Protein AF-U5S4U5-F1 (afdb_monomer_lite)

Secondary structure (DSSP, 8-state):
---B-SEETTEEEEEES-SS-EE-SSEEEEETT---------PPPHHHHTT-SSTTTTHHHHHHHHHHHHHHHHHHHHHHHTT------GGGSB-HHHHHHHTTS--

Foldseek 3Di:
DPFKDCDFPQAGEEEDCDDDWDDDPHHTYDYPVCPDDDADFQDFDPVLVVPQPDDPHCPSVVVRLVCVVVVVVVVQVVCVVVVDGDDDPDPTIGDNVVVCVVVVVDD

pLDDT: mean 87.33, std 8.96, range [49.09, 97.31]

Structure (mmCIF, N/CA/C/O backbone):
data_AF-U5S4U5-F1
#
_entry.id   AF-U5S4U5-F1
#
loop_
_atom_site.group_PDB
_atom_site.id
_atom_site.type_symbol
_atom_site.label_atom_id
_atom_site.label_alt_id
_atom_site.label_comp_id
_atom_site.label_asym_id
_atom_site.label_entity_id
_atom_site.label_seq_id
_atom_site.pdbx_PDB_ins_code
_atom_site.Cartn_x
_atom_site.Cartn_y
_atom_site.Cartn_z
_atom_site.occupancy
_atom_site.B_iso_or_equiv
_atom_site.auth_seq_id
_atom_site.auth_comp_id
_atom_site.auth_asym_id
_atom_site.auth_atom_id
_atom_site.pdbx_PDB_model_num
ATOM 1 N N . LEU A 1 1 ? 3.679 -4.266 15.554 1.00 49.09 1 LEU A N 1
ATOM 2 C CA . LEU A 1 1 ? 4.755 -3.714 14.701 1.00 49.09 1 LEU A CA 1
ATOM 3 C C . LEU A 1 1 ? 4.286 -2.385 14.106 1.00 49.09 1 LEU A C 1
ATOM 5 O O . LEU A 1 1 ? 3.131 -2.306 13.706 1.00 49.09 1 LEU A O 1
ATOM 9 N N . LYS A 1 2 ? 5.126 -1.338 14.107 1.00 63.25 2 LYS A N 1
ATOM 10 C CA . LYS A 1 2 ? 4.794 0.008 13.591 1.00 63.25 2 LYS A CA 1
ATOM 11 C C . LYS A 1 2 ? 5.311 0.170 12.150 1.00 63.25 2 LYS A C 1
ATOM 13 O O . LYS A 1 2 ? 6.394 0.703 11.953 1.00 63.25 2 LYS A O 1
ATOM 18 N N . PHE A 1 3 ? 4.556 -0.297 11.156 1.00 76.31 3 PHE A N 1
ATOM 19 C CA . PHE A 1 3 ? 4.887 -0.122 9.723 1.00 76.31 3 PHE A CA 1
ATOM 20 C C . PHE A 1 3 ? 4.251 1.116 9.080 1.00 76.31 3 PHE A C 1
ATOM 22 O O . PHE A 1 3 ? 4.382 1.364 7.881 1.00 76.31 3 PHE A O 1
ATOM 29 N N . PHE A 1 4 ? 3.551 1.887 9.900 1.00 78.44 4 PHE A N 1
ATOM 30 C CA . PHE A 1 4 ? 2.734 3.008 9.496 1.00 78.44 4 PHE A CA 1
ATOM 31 C C . PHE A 1 4 ? 3.312 4.295 10.072 1.00 78.44 4 PHE A C 1
ATOM 33 O O . PHE A 1 4 ? 3.767 4.309 11.221 1.00 78.44 4 PHE A O 1
ATOM 40 N N . HIS A 1 5 ? 3.268 5.379 9.299 1.00 81.69 5 HIS A N 1
ATOM 41 C CA . HIS A 1 5 ? 3.533 6.701 9.858 1.00 81.69 5 HIS A CA 1
ATOM 42 C C . HIS A 1 5 ? 2.455 7.044 10.890 1.00 81.69 5 HIS A C 1
ATOM 44 O O . HIS A 1 5 ? 1.285 6.733 10.692 1.00 81.69 5 HIS A O 1
ATOM 50 N N . SER A 1 6 ? 2.834 7.708 11.984 1.00 86.25 6 SER A N 1
ATOM 51 C CA . SER A 1 6 ? 1.863 8.190 12.978 1.00 86.25 6 SER A CA 1
ATOM 52 C C . SER A 1 6 ? 0.942 9.272 12.416 1.00 86.25 6 SER A C 1
ATOM 54 O O . SER A 1 6 ? -0.170 9.442 12.906 1.00 86.25 6 SER A O 1
ATOM 56 N N . LYS A 1 7 ? 1.395 9.991 11.381 1.00 87.38 7 LYS A N 1
ATOM 57 C CA . LYS A 1 7 ? 0.630 11.015 10.675 1.00 87.38 7 LYS A CA 1
ATOM 58 C C . LYS A 1 7 ? 0.788 10.882 9.163 1.00 87.38 7 LYS A C 1
ATOM 60 O O . LYS A 1 7 ? 1.891 10.637 8.678 1.00 87.38 7 LYS A O 1
ATOM 65 N N . ILE A 1 8 ? -0.294 11.122 8.427 1.00 85.25 8 ILE A N 1
ATOM 66 C CA . ILE A 1 8 ? -0.319 11.207 6.961 1.00 85.25 8 ILE A CA 1
ATOM 67 C C . ILE A 1 8 ? -1.056 12.491 6.583 1.00 85.25 8 ILE A C 1
ATOM 69 O O . ILE A 1 8 ? -2.185 12.713 7.007 1.00 85.25 8 ILE A O 1
ATOM 73 N N . GLY A 1 9 ? -0.418 13.366 5.800 1.00 82.94 9 GLY A N 1
ATOM 74 C CA . GLY A 1 9 ? -1.057 14.605 5.332 1.00 82.94 9 GLY A CA 1
ATOM 75 C C . GLY A 1 9 ? -1.544 15.528 6.459 1.00 82.94 9 GLY A C 1
ATOM 76 O O . GLY A 1 9 ? -2.543 16.215 6.290 1.00 82.94 9 GLY A O 1
ATOM 77 N N . GLY A 1 10 ? -0.877 15.505 7.619 1.00 87.50 10 GLY A N 1
ATOM 78 C CA . GLY A 1 10 ? -1.259 16.272 8.812 1.00 87.50 10 GLY A CA 1
ATOM 79 C C . GLY A 1 10 ? -2.308 15.600 9.707 1.00 87.50 10 GLY A C 1
ATOM 80 O O . GLY A 1 10 ? -2.497 16.050 10.835 1.00 87.50 10 GLY A O 1
ATOM 81 N N . LYS A 1 11 ? -2.931 14.505 9.255 1.00 90.75 11 LYS A N 1
ATOM 82 C CA . LYS A 1 11 ? -3.923 13.735 10.017 1.00 90.75 11 LYS A CA 1
ATOM 83 C C . LYS A 1 11 ? -3.267 12.601 10.786 1.00 90.75 11 LYS A C 1
ATOM 85 O O . LYS A 1 11 ? -2.308 12.005 10.298 1.00 90.75 11 LYS A O 1
ATOM 90 N N . ASP A 1 12 ? -3.795 12.287 11.962 1.00 92.50 12 ASP A N 1
ATOM 91 C CA . ASP A 1 12 ? -3.346 11.143 12.758 1.00 92.50 12 ASP A CA 1
ATOM 92 C C . ASP A 1 12 ? -3.803 9.831 12.126 1.00 92.50 12 ASP A C 1
ATOM 94 O O . ASP A 1 12 ? -4.976 9.680 11.797 1.00 92.50 12 ASP A O 1
ATOM 98 N N . LEU A 1 13 ? -2.896 8.869 11.970 1.00 90.38 13 LEU A N 1
ATOM 99 C CA . LEU A 1 13 ? -3.252 7.528 11.519 1.00 90.38 13 LEU A CA 1
ATOM 100 C C . LEU A 1 13 ? -3.415 6.613 12.732 1.00 90.38 13 LEU A C 1
ATOM 102 O O . LEU A 1 13 ? -2.451 6.336 13.449 1.00 90.38 13 LEU A O 1
ATOM 106 N N . VAL A 1 14 ? -4.634 6.128 12.950 1.00 91.81 14 VAL A N 1
ATOM 107 C CA . VAL A 1 14 ? -4.987 5.333 14.131 1.00 91.81 14 VAL A CA 1
ATOM 108 C C . VAL A 1 14 ? -5.586 3.988 13.745 1.00 91.81 14 VAL A C 1
ATOM 110 O O . VAL A 1 14 ? -6.215 3.843 12.699 1.00 91.81 14 VAL A O 1
ATOM 113 N N . ILE A 1 15 ? -5.376 2.989 14.602 1.00 91.81 15 ILE A N 1
ATOM 114 C CA . ILE A 1 15 ? -5.967 1.658 14.454 1.00 91.81 15 ILE A CA 1
ATOM 115 C C . ILE A 1 15 ? -7.050 1.503 15.517 1.00 91.81 15 ILE A C 1
ATOM 117 O O . ILE A 1 15 ? -6.741 1.480 16.711 1.00 91.81 15 ILE A O 1
ATOM 121 N N . GLU A 1 16 ? -8.301 1.368 15.087 1.00 94.88 16 GLU A N 1
ATOM 122 C CA . GLU A 1 16 ? -9.474 1.297 15.967 1.00 94.88 16 GLU A CA 1
ATOM 123 C C . GLU A 1 16 ? -10.268 0.008 15.730 1.00 94.88 16 GLU A C 1
ATOM 125 O O . GLU A 1 16 ? -10.120 -0.654 14.701 1.00 94.88 16 GLU A O 1
ATOM 130 N N . ASP A 1 17 ? -11.094 -0.372 16.705 1.00 96.62 17 ASP A N 1
ATOM 131 C CA . ASP A 1 17 ? -12.017 -1.501 16.574 1.00 96.62 17 ASP A CA 1
ATOM 132 C C . ASP A 1 17 ? -13.337 -1.017 15.960 1.00 96.62 17 ASP A C 1
ATOM 134 O O . ASP A 1 17 ? -14.285 -0.662 16.655 1.00 96.62 17 ASP A O 1
ATOM 138 N N . VAL A 1 18 ? -13.329 -0.882 14.635 1.00 96.56 18 VAL A N 1
ATOM 139 C CA . VAL A 1 18 ? -14.442 -0.380 13.822 1.00 96.56 18 VAL A CA 1
ATOM 140 C C . VAL A 1 18 ? -14.639 -1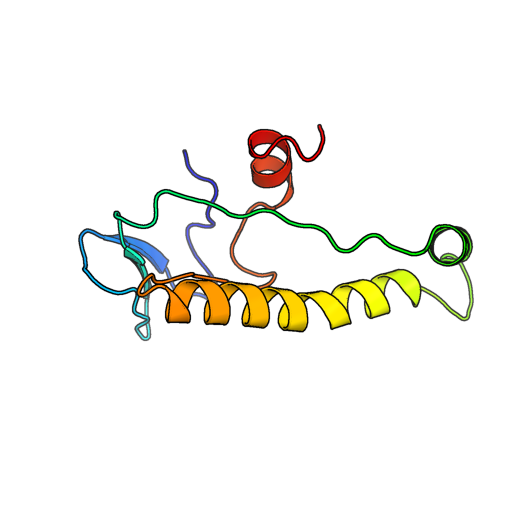.279 12.609 1.00 96.56 18 VAL A C 1
ATOM 142 O O . VAL A 1 18 ? -13.710 -1.966 12.181 1.00 96.56 18 VAL A O 1
ATOM 145 N N . GLU A 1 19 ? -15.845 -1.271 12.045 1.00 95.06 19 GLU A N 1
ATOM 146 C CA . GLU A 1 19 ? -16.190 -2.163 10.937 1.00 95.06 19 GLU A CA 1
ATOM 147 C C . GLU A 1 19 ? -15.652 -1.673 9.588 1.00 95.06 19 GLU A C 1
ATOM 149 O O . GLU A 1 19 ? -15.184 -2.477 8.787 1.00 95.06 19 GLU A O 1
ATOM 154 N N . GLU A 1 20 ? -15.639 -0.367 9.341 1.00 94.94 20 GLU A N 1
ATOM 155 C CA . GLU A 1 20 ? -15.128 0.200 8.092 1.00 94.94 20 GLU A CA 1
ATOM 156 C C . GLU A 1 20 ? -14.105 1.297 8.365 1.00 94.94 20 GLU A C 1
ATOM 158 O O . GLU A 1 20 ? -14.180 2.024 9.360 1.00 94.94 20 GLU A O 1
ATOM 163 N N . ALA A 1 21 ? -13.117 1.411 7.478 1.00 94.62 21 ALA A N 1
ATOM 164 C CA . ALA A 1 21 ? -12.178 2.523 7.523 1.00 94.62 21 ALA A CA 1
ATOM 165 C C . ALA A 1 21 ? -12.894 3.832 7.196 1.00 94.62 21 ALA A C 1
ATOM 167 O O . ALA A 1 21 ? -13.701 3.892 6.270 1.00 94.62 21 ALA A O 1
ATOM 168 N N . TYR A 1 22 ? -12.531 4.891 7.910 1.00 94.62 22 TYR A N 1
ATOM 169 C CA . TYR A 1 22 ? -13.077 6.221 7.695 1.00 94.62 22 TYR A CA 1
ATOM 170 C C . TYR A 1 22 ? -12.001 7.287 7.891 1.00 94.62 22 TYR A C 1
ATOM 172 O O . TYR A 1 22 ? -10.940 7.053 8.479 1.00 94.62 22 TYR A O 1
ATOM 180 N N . GLU A 1 23 ? -12.290 8.481 7.391 1.00 93.50 23 GLU A N 1
ATOM 181 C CA . GLU A 1 23 ? -11.413 9.638 7.484 1.00 93.50 23 GLU A CA 1
ATOM 182 C C . GLU A 1 23 ? -12.205 10.838 8.005 1.00 93.50 23 GLU A C 1
ATOM 184 O O . GLU A 1 23 ? -13.326 11.101 7.573 1.00 93.50 23 GLU A O 1
ATOM 189 N N . THR A 1 24 ? -11.617 11.574 8.944 1.00 94.69 24 THR A N 1
ATOM 190 C CA . THR A 1 24 ? -12.142 12.849 9.441 1.00 94.69 24 THR A CA 1
ATOM 191 C C . THR A 1 24 ? -11.219 13.991 9.021 1.00 94.69 24 THR A C 1
ATOM 193 O O . THR A 1 24 ? -10.230 13.810 8.306 1.00 94.69 24 THR A O 1
ATOM 196 N N . THR A 1 25 ? -11.513 15.206 9.473 1.00 95.00 25 THR A N 1
ATOM 197 C CA . THR A 1 25 ? -10.604 16.347 9.310 1.00 95.00 25 THR A CA 1
ATOM 198 C C . THR A 1 25 ? -9.276 16.155 10.048 1.00 95.00 25 THR A C 1
ATOM 200 O O . THR A 1 25 ? -8.268 16.697 9.605 1.00 95.00 25 THR A O 1
ATOM 203 N N . THR A 1 26 ? -9.251 15.360 11.122 1.00 95.12 26 THR A N 1
ATOM 204 C CA . THR A 1 26 ? -8.103 15.233 12.034 1.00 95.12 26 THR A CA 1
ATOM 205 C C . THR A 1 26 ? -7.439 13.859 12.030 1.00 95.12 26 THR A C 1
ATOM 207 O O . THR A 1 26 ? -6.254 13.777 12.349 1.00 95.12 26 THR A O 1
ATOM 210 N N . LYS A 1 27 ? -8.149 12.784 11.657 1.00 93.88 27 LYS A N 1
ATOM 211 C CA . LYS A 1 27 ? -7.615 11.415 11.693 1.00 93.88 27 LYS A CA 1
ATOM 212 C C . LYS A 1 27 ? -8.036 10.552 10.502 1.00 93.88 27 LYS A C 1
ATOM 214 O O . LYS A 1 27 ? -9.089 10.762 9.908 1.00 93.88 27 LYS A O 1
ATOM 219 N N . MET A 1 28 ? -7.210 9.562 10.193 1.00 92.62 28 MET A N 1
ATOM 220 C CA . MET A 1 28 ? -7.461 8.450 9.280 1.00 92.62 28 MET A CA 1
ATOM 221 C C . MET A 1 28 ? -7.480 7.162 10.103 1.00 92.62 28 MET A C 1
ATOM 223 O O . MET A 1 28 ? -6.553 6.913 10.878 1.00 92.62 28 MET A O 1
ATOM 227 N N . VAL A 1 29 ? -8.519 6.346 9.952 1.00 93.44 29 VAL A N 1
ATOM 228 C CA . VAL A 1 29 ? -8.710 5.158 10.790 1.00 93.44 29 VAL A CA 1
ATOM 229 C C . VAL A 1 29 ? -8.573 3.882 9.974 1.00 93.44 29 VAL A C 1
ATOM 231 O O . VAL A 1 29 ? -9.279 3.694 8.989 1.00 93.44 29 VAL A O 1
ATOM 234 N N . ILE A 1 30 ? -7.688 2.987 10.415 1.00 92.44 30 ILE A N 1
ATOM 235 C CA . ILE A 1 30 ? -7.557 1.622 9.899 1.00 92.44 30 ILE A CA 1
ATOM 236 C C . ILE A 1 30 ? -8.303 0.671 10.853 1.00 92.44 30 ILE A C 1
ATOM 238 O O . ILE A 1 30 ? -7.948 0.600 12.033 1.00 92.44 30 ILE A O 1
ATOM 242 N N . PRO A 1 31 ? -9.293 -0.099 10.375 1.00 94.69 31 PRO A N 1
ATOM 243 C CA . PRO A 1 31 ? -9.934 -1.144 11.165 1.00 94.69 31 PRO A CA 1
ATOM 244 C C . PRO A 1 31 ? -8.929 -2.176 11.680 1.00 94.69 31 PRO A C 1
ATOM 246 O O . PRO A 1 31 ? -8.109 -2.696 10.920 1.00 94.69 31 PRO A O 1
ATOM 249 N N . ARG A 1 32 ? -9.033 -2.573 12.951 1.00 93.06 32 ARG A N 1
ATOM 250 C CA . ARG A 1 32 ? -8.176 -3.612 13.556 1.00 93.06 32 ARG A CA 1
ATOM 251 C C . ARG A 1 32 ? -8.269 -4.966 12.839 1.00 93.06 32 ARG A C 1
ATOM 253 O O . ARG A 1 32 ? -7.331 -5.762 12.900 1.00 93.06 32 ARG A O 1
ATOM 260 N N . LYS A 1 33 ? -9.377 -5.231 12.139 1.00 93.06 33 LYS A N 1
ATOM 261 C CA . LYS A 1 33 ? -9.557 -6.434 11.312 1.00 93.06 33 LYS A CA 1
ATOM 262 C C . LYS A 1 33 ? -8.738 -6.436 10.012 1.00 93.06 33 LYS A C 1
ATOM 264 O O . LYS A 1 33 ? -8.555 -7.508 9.436 1.00 93.06 33 LYS A O 1
ATOM 269 N N . CYS A 1 34 ? -8.184 -5.300 9.573 1.00 91.56 34 CYS A N 1
ATOM 270 C CA . CYS A 1 34 ? -7.238 -5.225 8.454 1.00 91.56 34 CYS A CA 1
ATOM 271 C C . CYS A 1 34 ? -5.866 -5.786 8.872 1.00 91.56 34 CYS A C 1
ATOM 273 O O . CYS A 1 34 ? -4.935 -5.047 9.186 1.00 91.56 34 CYS A O 1
ATOM 275 N N . LYS A 1 35 ? -5.756 -7.118 8.912 1.00 89.00 35 LYS A N 1
ATOM 276 C CA . LYS A 1 35 ? -4.571 -7.845 9.407 1.00 89.00 35 LYS A CA 1
ATOM 277 C C . LYS A 1 35 ? -3.540 -8.171 8.327 1.00 89.00 35 LYS A C 1
ATOM 279 O O . LYS A 1 35 ? -2.429 -8.576 8.650 1.00 89.00 35 LYS A O 1
ATOM 284 N N . TRP A 1 36 ? -3.918 -8.017 7.062 1.00 90.56 36 TRP A N 1
ATOM 285 C CA . TRP A 1 36 ? -3.128 -8.448 5.916 1.00 90.56 36 TRP A CA 1
ATOM 286 C C . TRP A 1 36 ? -2.609 -7.250 5.133 1.00 90.56 36 TRP A C 1
ATOM 288 O O . TRP A 1 36 ? -3.300 -6.242 4.989 1.00 90.56 36 TRP A O 1
ATOM 298 N N . VAL A 1 37 ? -1.396 -7.386 4.605 1.00 88.88 37 VAL A N 1
ATOM 299 C CA . VAL A 1 37 ? -0.770 -6.405 3.720 1.00 88.88 37 VAL A CA 1
ATOM 300 C C . VAL A 1 37 ? -0.421 -7.112 2.421 1.00 88.88 37 VAL A C 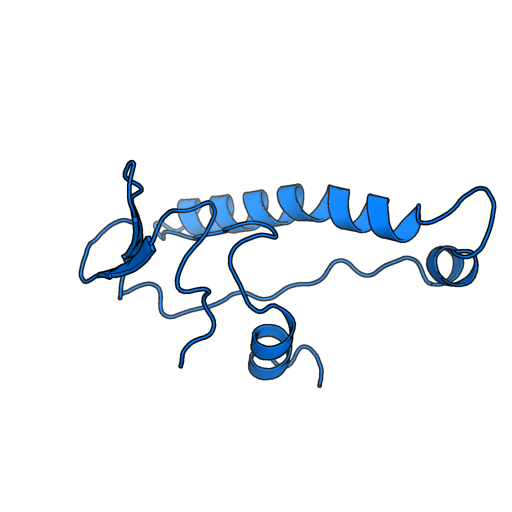1
ATOM 302 O O . VAL A 1 37 ? 0.225 -8.156 2.433 1.00 88.88 37 VAL A O 1
ATOM 305 N N . LEU A 1 38 ? -0.852 -6.535 1.303 1.00 90.12 38 LEU A N 1
ATOM 306 C CA . LEU A 1 38 ? -0.497 -6.995 -0.034 1.00 90.12 38 LEU A CA 1
ATOM 307 C C . LEU A 1 38 ? 0.602 -6.087 -0.576 1.00 90.12 38 LEU A C 1
ATOM 309 O O . LEU A 1 38 ? 0.375 -4.899 -0.805 1.00 90.12 38 LEU A O 1
ATOM 313 N N . MET A 1 39 ? 1.783 -6.658 -0.781 1.00 88.81 39 MET A N 1
ATOM 314 C CA . MET A 1 39 ? 2.922 -5.964 -1.369 1.00 88.81 39 MET A CA 1
ATOM 315 C C . MET A 1 39 ? 3.101 -6.396 -2.822 1.00 88.81 39 MET A C 1
ATOM 317 O O . MET A 1 39 ? 2.950 -7.568 -3.162 1.00 88.81 39 MET A O 1
ATOM 321 N N . TRP A 1 40 ? 3.399 -5.437 -3.692 1.00 88.69 40 TRP A N 1
ATOM 322 C CA . TRP A 1 40 ? 3.639 -5.679 -5.110 1.00 88.69 40 TRP A CA 1
ATOM 323 C C . TRP A 1 40 ? 4.579 -4.605 -5.667 1.00 88.69 40 TRP A C 1
ATOM 325 O O . TRP A 1 40 ? 4.755 -3.539 -5.073 1.00 88.69 40 TRP A O 1
ATOM 335 N N . SER A 1 41 ? 5.214 -4.889 -6.804 1.00 88.75 41 SER A N 1
ATOM 336 C CA . SER A 1 41 ? 6.147 -3.971 -7.462 1.00 88.75 41 SER A CA 1
ATOM 337 C C . SER A 1 41 ? 5.839 -3.810 -8.946 1.00 88.75 41 SER A C 1
ATOM 339 O O . SER A 1 41 ? 5.337 -4.712 -9.618 1.00 88.75 41 SER A O 1
ATOM 341 N N . ALA A 1 42 ? 6.178 -2.637 -9.478 1.00 90.00 42 ALA A N 1
ATOM 342 C CA . ALA A 1 42 ? 6.263 -2.410 -10.912 1.00 90.00 42 ALA A CA 1
ATOM 343 C C . ALA A 1 42 ? 7.735 -2.484 -11.330 1.00 90.00 42 ALA A C 1
ATOM 345 O O . ALA A 1 42 ? 8.524 -1.592 -11.023 1.00 90.00 42 ALA A O 1
ATOM 346 N N . ARG A 1 43 ? 8.108 -3.557 -12.033 1.00 90.62 43 ARG A N 1
ATOM 347 C CA . ARG A 1 43 ? 9.465 -3.719 -12.564 1.00 90.62 43 ARG A CA 1
ATOM 348 C C . ARG A 1 43 ? 9.755 -2.648 -13.620 1.00 90.62 43 ARG A C 1
ATOM 350 O O . ARG A 1 43 ? 9.009 -2.528 -14.594 1.00 90.62 43 ARG A O 1
ATOM 357 N N . GLN A 1 44 ? 10.850 -1.913 -13.436 1.00 91.56 44 GLN A N 1
ATOM 358 C CA . GLN A 1 44 ? 11.363 -0.966 -14.426 1.00 91.56 44 GLN A CA 1
ATOM 359 C C . GLN A 1 44 ? 12.040 -1.703 -15.593 1.00 91.56 44 GLN A C 1
ATOM 361 O O . GLN A 1 44 ? 12.568 -2.806 -15.429 1.00 91.56 44 GLN A O 1
ATOM 366 N N . SER A 1 45 ? 12.037 -1.086 -16.778 1.00 90.25 45 SER A N 1
ATOM 367 C CA . SER A 1 45 ? 12.802 -1.576 -17.931 1.00 90.25 45 SER A CA 1
ATOM 368 C C . SER A 1 45 ? 14.299 -1.471 -17.650 1.00 90.25 45 SER A C 1
ATOM 370 O O . SER A 1 45 ? 14.786 -0.372 -17.402 1.00 90.25 45 SER A O 1
ATOM 372 N N . LEU A 1 46 ? 15.035 -2.583 -17.752 1.00 90.50 46 LEU A N 1
ATOM 373 C CA . LEU A 1 46 ? 16.485 -2.601 -17.532 1.00 90.50 46 LEU A CA 1
ATOM 374 C C . LEU A 1 46 ? 17.211 -1.632 -18.474 1.00 90.50 46 LEU A C 1
ATOM 376 O O . LEU A 1 46 ? 18.021 -0.823 -18.028 1.00 90.50 46 LEU A O 1
ATOM 380 N N . GLU A 1 47 ? 16.880 -1.671 -19.766 1.00 88.88 47 GLU A N 1
ATOM 381 C CA . GLU A 1 47 ? 17.486 -0.788 -20.767 1.00 88.88 47 GLU A CA 1
ATOM 382 C C . GLU A 1 47 ? 17.164 0.687 -20.506 1.00 88.88 47 GLU A C 1
ATOM 384 O O . GLU A 1 47 ? 17.992 1.561 -20.772 1.00 88.88 47 GLU A O 1
ATOM 389 N N . GLY A 1 48 ? 15.978 0.966 -19.961 1.00 87.62 48 GLY A N 1
ATOM 390 C CA . GLY A 1 48 ? 15.569 2.316 -19.599 1.00 87.62 48 GLY A CA 1
ATOM 391 C C . GLY A 1 48 ? 16.285 2.852 -18.373 1.00 87.62 48 GLY A C 1
ATOM 392 O O . GLY A 1 48 ? 16.852 3.940 -18.422 1.00 87.62 48 GLY A O 1
ATOM 393 N N . THR A 1 49 ? 16.317 2.065 -17.302 1.00 89.06 49 THR A N 1
ATOM 394 C CA . THR A 1 49 ? 16.997 2.423 -16.052 1.00 89.06 49 THR A CA 1
ATOM 395 C C . THR A 1 49 ? 18.505 2.599 -16.266 1.00 89.06 49 THR A C 1
ATOM 397 O O . THR A 1 49 ? 19.103 3.514 -15.712 1.00 89.06 49 THR A O 1
ATOM 400 N N . ARG A 1 50 ? 19.141 1.806 -17.142 1.00 87.44 50 ARG A N 1
ATOM 401 C CA . ARG A 1 50 ? 20.576 1.961 -17.468 1.00 87.44 50 ARG A CA 1
ATOM 402 C C . ARG A 1 50 ? 20.922 3.261 -18.201 1.00 87.44 50 ARG A C 1
ATOM 404 O O . ARG A 1 50 ? 22.078 3.666 -18.180 1.00 87.44 50 ARG A O 1
ATOM 411 N N . ARG A 1 51 ? 19.947 3.895 -18.859 1.00 85.62 51 ARG A N 1
ATOM 412 C CA . ARG A 1 51 ? 20.101 5.169 -19.591 1.00 85.62 51 ARG A CA 1
ATOM 413 C C . ARG A 1 51 ? 19.483 6.342 -18.834 1.00 85.62 51 ARG A C 1
ATOM 415 O O . ARG A 1 51 ? 19.229 7.392 -19.411 1.00 85.62 51 ARG A O 1
ATOM 422 N N . GLN A 1 52 ? 19.217 6.145 -17.546 1.00 83.56 52 GLN A N 1
ATOM 423 C CA . GLN A 1 52 ? 18.540 7.121 -16.711 1.00 83.56 52 GLN A CA 1
ATOM 424 C C . GLN A 1 52 ? 19.412 8.333 -16.380 1.00 83.56 52 GLN A C 1
ATOM 426 O O . GLN A 1 52 ? 18.856 9.275 -15.865 1.00 83.56 52 GLN A O 1
ATOM 431 N N . ALA A 1 53 ? 20.719 8.351 -16.655 1.00 74.44 53 ALA A N 1
ATOM 432 C CA . ALA A 1 53 ? 21.535 9.563 -16.551 1.00 74.44 53 ALA A CA 1
ATOM 433 C C . ALA A 1 53 ? 21.685 10.185 -17.952 1.00 74.44 53 ALA A C 1
ATOM 435 O O . ALA A 1 53 ? 22.410 9.638 -18.788 1.00 74.44 53 ALA A O 1
ATOM 436 N N . GLY A 1 54 ? 20.962 11.272 -18.243 1.00 72.38 54 GLY A N 1
ATOM 437 C CA . GLY A 1 54 ? 20.945 11.913 -19.563 1.00 72.38 54 GLY A CA 1
ATOM 438 C C . GLY A 1 54 ? 19.693 12.754 -19.861 1.00 72.38 54 GLY A C 1
ATOM 439 O O . GLY A 1 54 ? 18.803 12.922 -19.043 1.00 72.38 54 GLY A O 1
ATOM 440 N N . ILE A 1 55 ? 19.586 13.278 -21.084 1.00 67.75 55 ILE A N 1
ATOM 441 C CA . ILE A 1 55 ? 18.550 14.266 -21.466 1.00 67.75 55 ILE A CA 1
ATOM 442 C C . ILE A 1 55 ? 17.120 13.679 -21.445 1.00 67.75 55 ILE A C 1
ATOM 444 O O . ILE A 1 55 ? 16.157 14.386 -21.160 1.00 67.75 55 ILE A O 1
ATOM 448 N N . THR A 1 56 ? 16.960 12.378 -21.708 1.00 64.06 56 THR A N 1
ATOM 449 C CA . THR A 1 56 ? 15.678 11.649 -21.603 1.00 64.06 56 THR A CA 1
ATOM 450 C C . THR A 1 56 ? 15.595 10.885 -20.285 1.00 64.06 56 THR A C 1
ATOM 452 O O . THR A 1 56 ? 15.454 9.659 -20.239 1.00 64.06 56 THR A O 1
ATOM 455 N N . GLU A 1 57 ? 15.765 11.626 -19.204 1.00 72.19 57 GLU A N 1
ATOM 456 C CA . GLU A 1 57 ? 15.907 11.094 -17.862 1.00 72.19 57 GLU A CA 1
ATOM 457 C C . GLU A 1 57 ? 14.605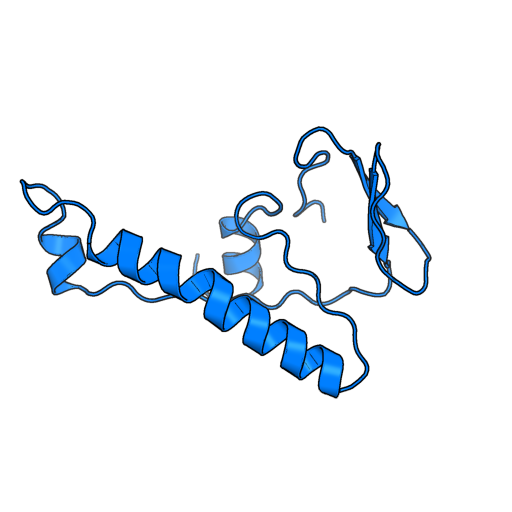 10.458 -17.338 1.00 72.19 57 GLU A C 1
ATOM 459 O O . GLU A 1 57 ? 13.494 10.929 -17.585 1.00 72.19 57 GLU A O 1
ATOM 464 N N . ASN A 1 58 ? 14.737 9.375 -16.568 1.00 83.12 58 ASN A N 1
ATOM 465 C CA . ASN A 1 58 ? 13.676 8.813 -15.718 1.00 83.12 58 ASN A CA 1
ATOM 466 C C . ASN A 1 58 ? 12.414 8.240 -16.399 1.00 83.12 58 ASN A C 1
ATOM 468 O O . ASN A 1 58 ? 11.468 7.896 -15.688 1.00 83.12 58 ASN A O 1
ATOM 472 N N . TYR A 1 59 ? 12.357 8.052 -17.725 1.00 87.62 59 TYR A N 1
ATOM 473 C CA . TYR A 1 59 ? 11.130 7.535 -18.366 1.00 87.62 59 TYR A CA 1
ATOM 474 C C . TYR A 1 59 ? 10.661 6.189 -17.770 1.00 87.62 59 TYR A C 1
ATOM 476 O O . TYR A 1 59 ? 9.469 5.989 -17.544 1.00 87.62 59 TYR A O 1
ATOM 484 N N . ALA A 1 60 ? 11.593 5.275 -17.467 1.00 89.81 60 ALA A N 1
ATOM 485 C CA . ALA A 1 60 ? 11.288 3.961 -16.897 1.00 89.81 60 ALA A CA 1
ATOM 486 C C . ALA A 1 60 ? 10.698 4.068 -15.478 1.00 89.81 60 ALA A C 1
ATOM 488 O O . ALA A 1 60 ? 9.825 3.279 -15.098 1.00 89.81 60 ALA A O 1
ATOM 489 N N . VAL A 1 61 ? 11.134 5.080 -14.724 1.00 89.25 61 VAL A N 1
ATOM 490 C CA . VAL A 1 61 ? 10.630 5.418 -13.390 1.00 89.25 61 VAL A CA 1
ATOM 491 C C . VAL A 1 61 ? 9.209 5.967 -13.498 1.00 89.25 61 VAL A C 1
ATOM 493 O O . VAL A 1 61 ? 8.290 5.416 -12.891 1.00 89.25 61 VAL A O 1
ATOM 496 N N . TRP A 1 62 ? 8.995 6.988 -14.331 1.00 89.00 62 TRP A N 1
ATOM 497 C CA . TRP A 1 62 ? 7.680 7.610 -14.523 1.00 89.00 62 TRP A CA 1
ATOM 498 C C . TRP A 1 62 ? 6.644 6.642 -15.086 1.00 89.00 62 TRP A C 1
ATOM 500 O O . TRP A 1 62 ? 5.507 6.599 -14.611 1.00 89.00 62 TRP A O 1
ATOM 510 N N . TYR A 1 63 ? 7.048 5.801 -16.038 1.00 90.06 63 TYR A N 1
ATOM 511 C CA . TYR A 1 63 ? 6.193 4.738 -16.548 1.00 90.06 63 TYR A CA 1
ATOM 512 C C . TYR A 1 63 ? 5.770 3.780 -15.429 1.00 90.06 63 TYR A C 1
ATOM 514 O O . TYR A 1 63 ? 4.589 3.451 -15.312 1.00 90.06 63 TYR A O 1
ATOM 522 N N . SER A 1 64 ? 6.696 3.392 -14.551 1.00 90.38 64 SER A N 1
ATOM 523 C CA . SER A 1 64 ? 6.390 2.521 -13.412 1.00 90.38 64 SER A CA 1
ATOM 524 C C . SER A 1 64 ? 5.450 3.196 -12.410 1.00 90.38 64 SER A C 1
ATOM 526 O O . SER A 1 64 ? 4.460 2.579 -12.018 1.00 90.38 64 SER A O 1
ATOM 528 N N . TYR A 1 65 ? 5.669 4.476 -12.083 1.00 88.44 65 TYR A N 1
ATOM 529 C CA . TYR A 1 65 ? 4.756 5.255 -11.236 1.00 88.44 65 TYR A CA 1
ATOM 530 C C . TYR A 1 65 ? 3.346 5.357 -11.822 1.00 88.44 65 TYR A C 1
ATOM 532 O O . TYR A 1 65 ? 2.369 5.192 -11.094 1.00 88.44 65 TYR A O 1
ATOM 540 N N . SER A 1 66 ? 3.222 5.545 -13.140 1.00 89.88 66 SER A N 1
ATOM 541 C CA . SER A 1 66 ? 1.920 5.641 -13.819 1.00 89.88 66 SER A CA 1
ATOM 542 C C . SER A 1 66 ? 1.088 4.354 -13.733 1.00 89.88 66 SER A C 1
ATOM 544 O O . SER A 1 66 ? -0.143 4.387 -13.815 1.00 89.88 66 SER A O 1
ATOM 546 N N . ARG A 1 67 ? 1.754 3.206 -13.560 1.00 89.81 67 ARG A N 1
ATOM 547 C CA . ARG A 1 67 ? 1.099 1.906 -13.394 1.00 89.81 67 ARG A CA 1
ATOM 548 C C . ARG A 1 67 ? 0.598 1.701 -11.977 1.00 89.81 67 ARG A C 1
ATOM 550 O O . ARG A 1 67 ? -0.371 0.965 -11.799 1.00 89.81 67 ARG A O 1
ATOM 557 N N . LEU A 1 68 ? 1.220 2.347 -10.987 1.00 88.50 68 LEU A N 1
ATOM 558 C CA . LEU A 1 68 ? 0.910 2.051 -9.600 1.00 88.50 68 LEU A CA 1
ATOM 559 C C . LEU A 1 68 ? -0.546 2.295 -9.188 1.00 88.50 68 LEU A C 1
ATOM 561 O O . LEU A 1 68 ? -1.144 1.386 -8.611 1.00 88.50 68 LEU A O 1
ATOM 565 N N . PRO A 1 69 ? -1.156 3.458 -9.491 1.00 88.56 69 PRO A N 1
ATOM 566 C CA . PRO A 1 69 ? -2.551 3.685 -9.136 1.00 88.56 69 PRO A CA 1
ATOM 567 C C . PRO A 1 69 ? -3.489 2.745 -9.899 1.00 88.56 69 PRO A C 1
ATOM 569 O O . PRO A 1 69 ? -4.486 2.309 -9.339 1.00 88.56 69 PRO A O 1
ATOM 572 N N . LYS A 1 70 ? -3.153 2.369 -11.143 1.00 90.69 70 LYS A N 1
ATOM 573 C CA . LYS A 1 70 ? -3.980 1.463 -11.956 1.00 90.69 70 LYS A CA 1
ATOM 574 C C . LYS A 1 70 ? -4.078 0.081 -11.312 1.00 90.69 70 LYS A C 1
ATOM 576 O O . LYS A 1 70 ? -5.178 -0.410 -11.089 1.00 90.69 70 LYS A O 1
ATOM 581 N N . VAL A 1 71 ? -2.930 -0.504 -10.970 1.00 91.56 71 VAL A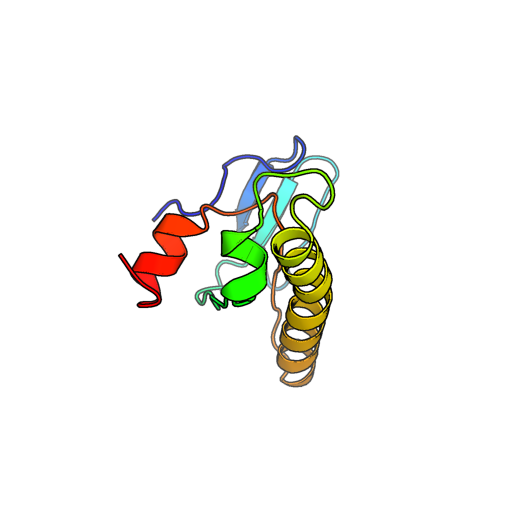 N 1
ATOM 582 C CA . VAL A 1 71 ? -2.864 -1.816 -10.308 1.00 91.56 71 VAL A CA 1
ATOM 583 C C . VAL A 1 71 ? -3.466 -1.742 -8.906 1.00 91.56 71 VAL A C 1
ATOM 585 O O . VAL A 1 71 ? -4.243 -2.613 -8.528 1.00 91.56 71 VAL A O 1
ATOM 588 N N . GLY A 1 72 ? -3.169 -0.677 -8.154 1.00 91.06 72 GLY A N 1
ATOM 589 C CA . GLY A 1 72 ? -3.722 -0.467 -6.817 1.00 91.06 72 GLY A CA 1
ATOM 590 C C . GLY A 1 72 ? -5.252 -0.445 -6.805 1.00 91.06 72 GLY A C 1
ATOM 591 O O . GLY A 1 72 ? -5.856 -1.170 -6.021 1.00 91.06 72 GLY A O 1
ATOM 592 N N . VAL A 1 73 ? -5.874 0.320 -7.709 1.00 92.25 73 VAL A N 1
ATOM 593 C CA . VAL A 1 73 ? -7.340 0.370 -7.838 1.00 92.25 73 VAL A CA 1
ATOM 594 C C . VAL A 1 73 ? -7.897 -0.987 -8.261 1.00 92.25 73 VAL A C 1
ATOM 596 O O . VAL A 1 73 ? -8.849 -1.456 -7.655 1.00 92.25 73 VAL A O 1
ATOM 599 N N . GLN A 1 74 ? -7.285 -1.666 -9.237 1.00 94.69 74 GLN A N 1
ATOM 600 C CA . GLN A 1 74 ? -7.737 -2.997 -9.668 1.00 94.69 74 GLN A CA 1
ATOM 601 C C . GLN A 1 74 ? -7.737 -4.016 -8.519 1.00 94.69 74 GLN A C 1
ATOM 603 O O . GLN A 1 74 ? -8.701 -4.763 -8.366 1.00 94.69 74 GLN A O 1
ATOM 608 N N . ILE A 1 75 ? -6.690 -4.023 -7.690 1.00 94.06 75 ILE A N 1
ATOM 609 C CA . ILE A 1 75 ? -6.608 -4.893 -6.509 1.00 94.06 75 ILE A CA 1
ATOM 610 C C . ILE A 1 75 ? -7.680 -4.513 -5.482 1.00 94.06 75 ILE A C 1
ATOM 612 O O . ILE A 1 75 ? -8.362 -5.396 -4.963 1.00 94.06 75 ILE A O 1
ATOM 616 N N . GLN A 1 76 ? -7.853 -3.219 -5.192 1.00 94.19 76 GLN A N 1
ATOM 617 C CA . GLN A 1 76 ? -8.864 -2.764 -4.233 1.00 94.19 76 GLN A CA 1
ATOM 618 C C . GLN A 1 76 ? -10.279 -3.139 -4.674 1.00 94.19 76 GLN A C 1
ATOM 620 O O . GLN A 1 76 ? -11.053 -3.653 -3.871 1.00 94.19 76 GLN A O 1
ATOM 625 N N . GLU A 1 77 ? -10.594 -2.937 -5.950 1.00 96.06 77 GLU A N 1
ATOM 626 C CA . GLU A 1 77 ? -11.895 -3.256 -6.530 1.00 96.06 77 GLU A CA 1
ATOM 627 C C . GLU A 1 77 ? -12.165 -4.758 -6.574 1.00 96.06 77 GLU A C 1
ATOM 629 O O . GLU A 1 77 ? -13.273 -5.193 -6.267 1.00 96.06 77 GLU A O 1
ATOM 634 N N . PHE A 1 78 ? -11.147 -5.566 -6.874 1.00 96.94 78 PHE A N 1
ATOM 635 C CA . PHE A 1 78 ? -11.258 -7.019 -6.799 1.00 96.94 78 PHE A CA 1
ATOM 636 C C . PHE A 1 78 ? -11.590 -7.488 -5.375 1.00 96.94 78 PHE A C 1
ATOM 638 O O . PHE A 1 78 ? -12.537 -8.245 -5.180 1.00 96.94 78 PHE A O 1
ATOM 645 N N . ILE A 1 79 ? -10.861 -6.993 -4.369 1.00 96.06 79 ILE A N 1
ATOM 646 C CA . ILE A 1 79 ? -11.095 -7.342 -2.959 1.00 96.06 79 ILE A CA 1
ATOM 647 C C . ILE A 1 79 ? -12.470 -6.845 -2.491 1.00 96.06 79 ILE A C 1
ATOM 649 O O . ILE A 1 79 ? -13.176 -7.569 -1.786 1.00 96.06 79 ILE A O 1
ATOM 653 N N . ARG A 1 80 ? -12.891 -5.660 -2.949 1.00 95.19 80 ARG A N 1
ATOM 654 C CA . ARG A 1 80 ? -14.239 -5.128 -2.713 1.00 95.19 80 ARG A CA 1
ATOM 655 C C . ARG A 1 80 ? -15.319 -6.028 -3.307 1.00 95.19 80 ARG A C 1
ATOM 657 O O . ARG A 1 80 ? -16.313 -6.291 -2.639 1.00 95.19 80 ARG A O 1
ATOM 664 N N . GLY A 1 81 ? -15.107 -6.549 -4.515 1.00 97.31 81 GLY A N 1
ATOM 665 C CA . GLY A 1 81 ? -16.001 -7.520 -5.152 1.00 97.31 81 GLY A CA 1
ATOM 666 C C . GLY A 1 81 ? -16.141 -8.836 -4.376 1.00 97.31 81 GLY A C 1
ATOM 667 O O . GLY A 1 81 ? -17.177 -9.486 -4.467 1.00 97.31 81 GLY A O 1
ATOM 668 N N . LEU A 1 82 ? -15.140 -9.199 -3.566 1.00 96.62 82 LEU A N 1
ATOM 669 C CA . LEU A 1 82 ? -15.194 -10.340 -2.642 1.00 96.62 82 LEU A CA 1
ATOM 670 C C . LEU A 1 82 ? -15.887 -10.014 -1.303 1.00 96.62 82 LEU A C 1
ATOM 672 O O . LEU A 1 82 ? -15.988 -10.891 -0.448 1.00 96.62 82 LEU A O 1
ATOM 676 N N . GLY A 1 83 ? -16.344 -8.774 -1.100 1.00 95.31 83 GLY A N 1
ATOM 677 C CA . GLY A 1 83 ? -16.985 -8.323 0.139 1.00 95.31 83 GLY A CA 1
ATOM 678 C C . GLY A 1 83 ? -16.012 -7.860 1.227 1.00 95.31 83 GLY A C 1
ATOM 679 O O . GLY A 1 83 ? -16.412 -7.707 2.378 1.00 95.31 83 GLY A O 1
ATOM 680 N N . TYR A 1 84 ? -14.740 -7.628 0.890 1.00 95.06 84 TYR A N 1
ATOM 681 C CA . TYR A 1 84 ? -13.724 -7.172 1.839 1.00 95.06 84 TYR A CA 1
ATOM 682 C C . TYR A 1 84 ? -13.274 -5.738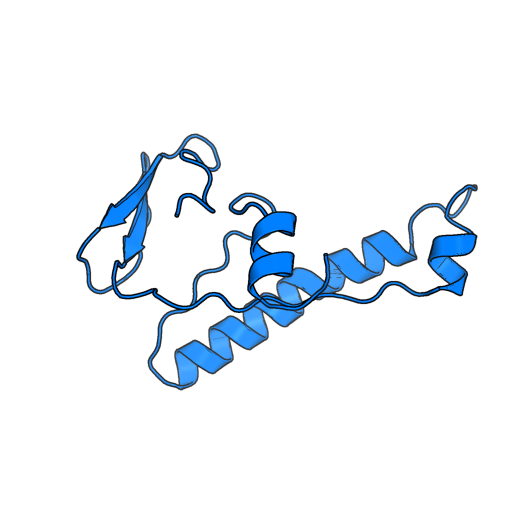 1.550 1.00 95.06 84 TYR A C 1
ATOM 684 O O . TYR A 1 84 ? -13.275 -5.270 0.415 1.00 95.06 84 TYR A O 1
ATOM 692 N N . GLN A 1 85 ? -12.809 -5.040 2.586 1.00 94.06 85 GLN A N 1
ATOM 693 C CA . GLN A 1 85 ? -12.213 -3.716 2.442 1.00 94.06 85 GLN A CA 1
ATOM 694 C C . GLN A 1 85 ? -10.697 -3.806 2.234 1.00 94.06 85 GLN A C 1
ATOM 696 O O . GLN A 1 85 ? -9.992 -4.471 2.995 1.00 94.06 85 GLN A O 1
ATOM 701 N N . ALA A 1 86 ? -10.187 -3.065 1.248 1.00 93.25 86 ALA A N 1
ATOM 702 C CA . ALA A 1 86 ? -8.759 -2.890 1.004 1.00 93.25 86 ALA A CA 1
ATOM 703 C C . ALA A 1 86 ? -8.370 -1.408 1.039 1.00 93.25 86 ALA A C 1
ATOM 705 O O . ALA A 1 86 ? -8.972 -0.571 0.363 1.00 93.25 86 ALA A O 1
ATOM 706 N N . LEU A 1 87 ? -7.323 -1.088 1.798 1.00 90.06 87 LEU A N 1
ATOM 707 C CA . LEU A 1 87 ? -6.811 0.271 1.955 1.00 90.06 87 LEU A CA 1
ATOM 708 C C . LEU A 1 87 ? -5.527 0.465 1.156 1.00 90.06 87 LEU A C 1
ATOM 710 O O . LEU A 1 87 ? -4.640 -0.385 1.167 1.00 90.06 87 LEU A O 1
ATOM 714 N N . ASN A 1 88 ? -5.430 1.611 0.490 1.00 86.38 88 ASN A N 1
ATOM 715 C CA . ASN A 1 88 ? -4.259 2.022 -0.269 1.00 86.38 88 ASN A CA 1
ATOM 716 C C . ASN A 1 88 ? -3.995 3.511 0.006 1.00 86.38 88 ASN A C 1
ATOM 718 O O . ASN A 1 88 ? -4.766 4.353 -0.449 1.00 86.38 88 ASN A O 1
ATOM 722 N N . PRO A 1 89 ? -2.924 3.874 0.726 1.00 73.44 89 PRO A N 1
ATOM 723 C CA . PRO A 1 89 ? -2.594 5.259 1.042 1.00 73.44 89 PRO A CA 1
ATOM 724 C C . PRO A 1 89 ? -1.744 5.901 -0.066 1.00 73.44 89 PRO A C 1
ATOM 726 O O . PRO A 1 89 ? -1.145 6.963 0.132 1.00 73.44 89 PRO A O 1
ATOM 729 N N . GLY A 1 90 ? -1.590 5.213 -1.202 1.00 73.50 90 GLY A N 1
ATOM 730 C CA . GLY A 1 90 ? -0.645 5.572 -2.243 1.00 73.50 90 GLY A CA 1
ATOM 731 C C . GLY A 1 90 ? 0.784 5.660 -1.704 1.00 73.50 90 GLY A C 1
ATOM 732 O O . GLY A 1 90 ? 1.210 4.887 -0.851 1.00 73.50 90 GLY A O 1
ATOM 733 N N . MET A 1 91 ? 1.537 6.642 -2.194 1.00 69.56 91 MET A N 1
ATOM 734 C CA . MET A 1 91 ? 2.950 6.830 -1.842 1.00 69.56 91 MET A CA 1
ATOM 735 C C . MET A 1 91 ? 3.187 7.490 -0.472 1.00 69.56 91 MET A C 1
ATOM 737 O O . MET A 1 91 ? 4.338 7.703 -0.109 1.00 69.56 91 MET A O 1
ATOM 741 N N . LYS A 1 92 ? 2.141 7.869 0.278 1.00 66.75 92 LYS A N 1
ATOM 742 C CA . LYS A 1 92 ? 2.280 8.761 1.449 1.00 66.75 92 LYS A CA 1
ATOM 743 C C . LYS A 1 92 ? 2.130 8.080 2.812 1.00 66.75 92 LYS A C 1
ATOM 745 O O . LYS A 1 92 ? 2.269 8.764 3.822 1.00 66.75 92 LYS A O 1
ATOM 750 N N . GLY A 1 93 ? 1.807 6.786 2.862 1.00 61.03 93 GLY A N 1
ATOM 751 C CA . GLY A 1 93 ? 1.317 6.178 4.104 1.00 61.03 93 GLY A CA 1
ATOM 752 C C . GLY A 1 93 ? 2.174 5.120 4.780 1.00 61.03 93 GLY A C 1
ATOM 753 O O . GLY A 1 93 ? 1.970 4.892 5.973 1.00 61.03 93 GLY A O 1
ATOM 754 N N . TYR A 1 94 ? 3.115 4.487 4.075 1.00 70.19 94 TYR A N 1
ATOM 755 C CA . TYR A 1 94 ? 3.775 3.271 4.560 1.00 70.19 94 TYR A CA 1
ATOM 756 C C . TYR A 1 94 ? 5.284 3.272 4.346 1.00 70.19 94 TYR A C 1
ATOM 758 O O . TYR A 1 94 ? 5.795 3.810 3.364 1.00 70.19 94 TYR A O 1
ATOM 766 N N . LEU A 1 95 ? 5.977 2.560 5.234 1.00 69.62 95 LEU A N 1
ATOM 767 C CA . LEU A 1 95 ? 7.371 2.184 5.042 1.00 69.62 95 LEU A CA 1
ATOM 768 C C . LEU A 1 95 ? 7.424 1.000 4.066 1.00 69.62 95 LEU A C 1
ATOM 770 O O . LEU A 1 95 ? 7.260 -0.156 4.461 1.00 69.62 95 LEU A O 1
ATOM 774 N N . THR A 1 96 ? 7.621 1.289 2.780 1.00 77.12 96 THR A N 1
ATOM 775 C CA . THR A 1 96 ? 7.589 0.276 1.714 1.00 77.12 96 THR A CA 1
ATOM 776 C C . THR A 1 96 ? 8.727 -0.737 1.819 1.00 77.12 96 THR A C 1
ATOM 778 O O . THR A 1 96 ? 8.476 -1.919 1.605 1.00 77.12 96 THR A O 1
ATOM 781 N N . SER A 1 97 ? 9.944 -0.325 2.196 1.00 81.00 97 SER A N 1
ATOM 782 C CA . SER A 1 97 ? 11.096 -1.241 2.276 1.00 81.00 97 SER A CA 1
ATOM 783 C C . SER A 1 97 ? 10.955 -2.298 3.382 1.00 81.00 97 SER A C 1
ATOM 785 O O . SER A 1 97 ? 11.082 -3.479 3.071 1.00 81.00 97 SER A O 1
ATOM 787 N N . PRO A 1 98 ? 10.604 -1.947 4.641 1.00 85.25 98 PRO A N 1
ATOM 788 C CA . PRO A 1 98 ? 10.347 -2.954 5.669 1.00 85.25 98 PRO A CA 1
ATOM 789 C C . PRO A 1 98 ? 9.230 -3.924 5.277 1.00 85.25 98 PRO A C 1
ATOM 791 O O . PRO A 1 98 ? 9.386 -5.130 5.425 1.00 85.25 98 PRO A O 1
ATOM 794 N N . LEU A 1 99 ? 8.114 -3.420 4.739 1.00 87.00 99 LEU A N 1
ATOM 795 C CA . LEU A 1 99 ? 7.008 -4.282 4.318 1.00 87.00 99 LEU A CA 1
ATOM 796 C C . LEU A 1 99 ? 7.406 -5.213 3.165 1.00 87.00 99 LEU A C 1
ATOM 798 O O . LEU A 1 99 ? 6.975 -6.364 3.153 1.00 87.00 99 LEU A O 1
ATOM 802 N N . ALA A 1 100 ? 8.250 -4.752 2.236 1.00 87.69 100 ALA A N 1
ATOM 803 C CA . ALA A 1 100 ? 8.764 -5.579 1.148 1.00 87.69 100 ALA A CA 1
ATOM 804 C C . ALA A 1 100 ? 9.585 -6.759 1.691 1.00 87.69 100 ALA A C 1
ATOM 806 O O . ALA A 1 100 ? 9.328 -7.898 1.292 1.00 87.69 100 ALA A O 1
ATOM 807 N N . ALA A 1 101 ? 10.466 -6.509 2.665 1.00 89.56 101 ALA A N 1
ATOM 808 C CA . ALA A 1 101 ? 11.237 -7.558 3.329 1.00 89.56 101 ALA A CA 1
ATOM 809 C C . ALA A 1 101 ? 10.339 -8.579 4.045 1.00 89.56 10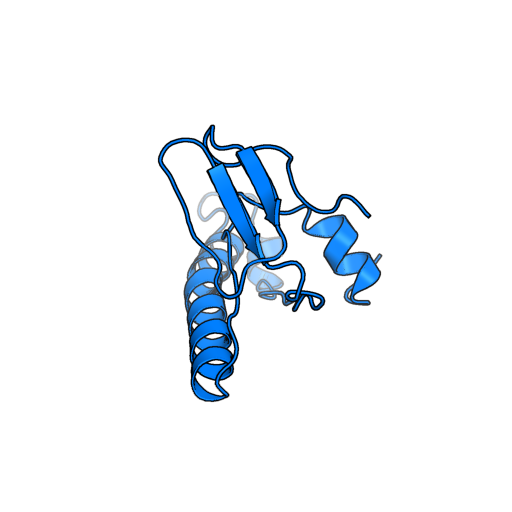1 ALA A C 1
ATOM 811 O O . ALA A 1 101 ? 10.438 -9.780 3.799 1.00 89.56 101 ALA A O 1
ATOM 812 N N . PHE A 1 102 ? 9.373 -8.119 4.850 1.00 88.12 102 PHE A N 1
ATOM 813 C CA . PHE A 1 102 ? 8.436 -9.018 5.543 1.00 88.12 102 PHE A CA 1
ATOM 814 C C . PHE A 1 102 ? 7.529 -9.815 4.596 1.00 88.12 102 PHE A C 1
ATOM 816 O O . PHE A 1 102 ? 7.094 -10.910 4.945 1.00 88.12 102 PHE A O 1
ATOM 823 N N . SER A 1 103 ? 7.240 -9.282 3.408 1.00 89.94 103 SER A N 1
ATOM 824 C CA . SER A 1 103 ? 6.464 -9.983 2.379 1.00 89.94 103 SER A CA 1
ATOM 825 C C . SER A 1 103 ? 7.283 -10.968 1.535 1.00 89.94 103 SER A C 1
ATOM 827 O O . SER A 1 103 ? 6.711 -11.645 0.684 1.00 89.94 103 SER A O 1
ATOM 829 N N . GLY A 1 104 ? 8.603 -11.049 1.742 1.00 92.06 104 GLY A N 1
ATOM 830 C CA . GLY A 1 104 ? 9.494 -11.921 0.971 1.00 92.06 104 GLY A CA 1
ATOM 831 C C . GLY A 1 104 ? 9.805 -11.416 -0.442 1.00 92.06 104 GLY A C 1
ATOM 832 O O . GLY A 1 104 ? 10.202 -12.201 -1.298 1.00 92.06 104 GLY A O 1
ATOM 833 N N . MET A 1 105 ? 9.618 -10.120 -0.718 1.00 90.31 105 MET A N 1
ATOM 834 C CA . MET A 1 105 ? 9.920 -9.538 -2.034 1.00 90.31 105 MET A CA 1
ATOM 835 C C . MET A 1 105 ? 11.416 -9.288 -2.269 1.00 90.31 105 MET A C 1
ATOM 837 O O . MET A 1 105 ? 11.821 -9.091 -3.415 1.00 90.31 105 MET A O 1
ATOM 841 N N . GLY A 1 106 ? 12.217 -9.251 -1.205 1.00 87.62 106 GLY A N 1
ATOM 842 C CA . GLY A 1 106 ? 13.648 -8.961 -1.237 1.00 87.62 106 GLY A CA 1
ATOM 843 C C . GLY A 1 106 ? 14.182 -8.653 0.161 1.00 87.62 106 GLY A C 1
ATOM 844 O O . GLY A 1 106 ? 13.437 -8.765 1.131 1.00 87.62 106 GLY A O 1
ATOM 845 N N . GLU A 1 107 ? 15.449 -8.258 0.243 1.00 83.38 107 GLU A N 1
ATOM 846 C CA . GLU A 1 107 ? 16.154 -7.900 1.485 1.00 83.38 107 GLU A CA 1
ATOM 847 C C . GLU A 1 107 ? 16.568 -6.425 1.487 1.00 83.38 107 GLU A C 1
ATOM 849 O O . GLU A 1 107 ? 16.965 -5.919 0.408 1.00 83.38 107 GLU A O 1
#

Sequence (107 aa):
LKFFHSKIGGKDLVIEDVEEAYETTTKMVIPRKCKWVLMWSARQSLEGTRRQAGITENYAVWYSYSRLPKVGVQIQEFIRGLGYQALNPGMKGYLTSPLAAFSGMGE

Radius of gyration: 16.43 Å; chains: 1; bounding box: 38×28×38 Å